Protein AF-A0A1Y1BH40-F1 (afdb_monomer_lite)

pLDDT: mean 79.79, std 15.01, range [31.58, 93.69]

Radius of gyration: 14.43 Å; chains: 1; bounding box: 32×29×40 Å

Sequence (100 aa):
MTGKLDKWTKEMAPAELGQRLADTLIKLGWDITDSKESKAMLTSTLDMTLKKSGVTLSELRSLATLYQPLPVGLNAFTLIPSDDGTYRVEMRIQYLGDLS

Organism: Vibrio parahaemolyticus (NCBI:txid670)

Secondary structure (DSSP, 8-state):
---------SSPEEHHHHHHHHHHHHHTT-EEEEEEEEE-SSEEEEEEEEEEEEE-HHHHHHHHHHHTTS-EEEEEEEEEE-TTS-EEEEEEEEEEEE--

Structure (mmCIF, N/CA/C/O backbone):
data_AF-A0A1Y1BH40-F1
#
_entry.id   AF-A0A1Y1BH40-F1
#
loop_
_atom_site.group_PDB
_atom_site.id
_atom_site.type_symbol
_atom_site.label_atom_id
_atom_site.label_alt_id
_atom_site.label_comp_id
_atom_site.label_asym_id
_atom_site.label_entity_id
_atom_site.label_seq_id
_atom_site.pdbx_PDB_ins_code
_atom_site.Cartn_x
_atom_site.Cartn_y
_atom_site.Cartn_z
_atom_site.occupancy
_atom_site.B_iso_or_equiv
_atom_site.auth_seq_id
_atom_site.auth_comp_id
_atom_site.auth_asym_id
_atom_site.auth_atom_id
_atom_site.pdbx_PDB_model_num
ATOM 1 N N . MET A 1 1 ? -12.587 -16.148 -12.790 1.00 31.58 1 MET A N 1
ATOM 2 C CA . MET A 1 1 ? -12.112 -16.246 -11.394 1.00 31.58 1 MET A CA 1
ATOM 3 C C . MET A 1 1 ? -12.921 -15.277 -10.554 1.00 31.58 1 MET A C 1
ATOM 5 O O . MET A 1 1 ? -12.741 -14.076 -10.681 1.00 31.58 1 MET A O 1
ATOM 9 N N . THR A 1 2 ? -13.869 -15.780 -9.773 1.00 38.62 2 THR A N 1
ATOM 10 C CA . THR A 1 2 ? -14.669 -14.986 -8.834 1.00 38.62 2 THR A CA 1
ATOM 11 C C . THR A 1 2 ? -13.890 -14.905 -7.523 1.00 38.62 2 THR A C 1
ATOM 13 O O . THR A 1 2 ? -13.899 -15.849 -6.736 1.00 38.62 2 THR A O 1
ATOM 16 N N . GLY A 1 3 ? -13.143 -13.818 -7.320 1.00 38.25 3 GLY A N 1
ATOM 17 C CA . GLY A 1 3 ? -12.504 -13.541 -6.035 1.00 38.25 3 GLY A CA 1
ATOM 18 C C . GLY A 1 3 ? -13.585 -13.241 -5.002 1.00 38.25 3 GLY A C 1
ATOM 19 O O . GLY A 1 3 ? -14.322 -12.269 -5.150 1.00 38.25 3 GLY A O 1
ATOM 20 N N . LYS A 1 4 ? -13.729 -14.100 -3.990 1.00 38.47 4 LYS A N 1
ATOM 21 C CA . LYS A 1 4 ? -14.551 -13.787 -2.820 1.00 38.47 4 LYS A CA 1
ATOM 22 C C . LYS A 1 4 ? -13.839 -12.674 -2.054 1.00 38.47 4 LYS A C 1
ATOM 24 O O . LYS A 1 4 ? -12.697 -12.855 -1.651 1.00 38.47 4 LYS A O 1
ATOM 29 N N . LEU A 1 5 ? -14.509 -11.536 -1.886 1.00 36.88 5 LEU A N 1
ATOM 30 C CA . LEU A 1 5 ? -14.148 -10.545 -0.876 1.00 36.88 5 LEU A CA 1
ATOM 31 C C . LEU A 1 5 ? -14.263 -11.240 0.484 1.00 36.88 5 LEU A C 1
ATOM 33 O O . LEU A 1 5 ? -15.373 -11.552 0.925 1.00 36.88 5 LEU A O 1
ATOM 37 N N . ASP A 1 6 ? -13.123 -11.559 1.094 1.00 45.03 6 ASP A N 1
ATOM 38 C CA . ASP A 1 6 ? -13.087 -12.109 2.443 1.00 45.03 6 ASP A CA 1
ATOM 39 C C . ASP A 1 6 ? -13.762 -11.133 3.413 1.00 45.03 6 ASP A C 1
ATOM 41 O O . ASP A 1 6 ? -13.662 -9.910 3.289 1.00 45.03 6 ASP A O 1
ATOM 45 N N . LYS A 1 7 ? -14.548 -11.699 4.331 1.00 40.81 7 LYS A N 1
ATOM 46 C CA . LYS A 1 7 ? -15.362 -10.962 5.299 1.00 40.81 7 LYS A CA 1
ATOM 47 C C . LYS A 1 7 ? -14.493 -9.960 6.057 1.00 40.81 7 LYS A C 1
ATOM 49 O O . LYS A 1 7 ? -13.627 -10.368 6.823 1.00 40.81 7 LYS A O 1
ATOM 54 N N . TRP A 1 8 ? -14.824 -8.679 5.913 1.00 44.66 8 TRP A N 1
ATOM 55 C CA . TRP A 1 8 ? -14.437 -7.615 6.833 1.00 44.66 8 TRP A CA 1
ATOM 56 C C . TRP A 1 8 ? -14.711 -8.102 8.262 1.00 44.66 8 TRP A C 1
ATOM 58 O O . TRP A 1 8 ? -15.855 -8.417 8.611 1.00 44.66 8 TRP A O 1
ATOM 68 N N . THR A 1 9 ? -13.660 -8.269 9.061 1.00 46.38 9 THR A N 1
ATOM 69 C CA . THR A 1 9 ? -13.779 -8.585 10.485 1.00 46.38 9 THR A CA 1
ATOM 70 C C . THR A 1 9 ? -14.637 -7.507 11.144 1.00 46.38 9 THR A C 1
ATOM 72 O O . THR A 1 9 ? -14.446 -6.321 10.905 1.00 46.38 9 THR A O 1
ATOM 75 N N . LYS A 1 10 ? -15.629 -7.921 11.941 1.00 46.62 10 LYS A N 1
ATOM 76 C CA . LYS A 1 10 ? -16.635 -7.044 12.576 1.00 46.62 10 LYS A CA 1
ATOM 77 C C . LYS A 1 10 ? -16.061 -6.047 13.598 1.00 46.62 10 LYS A C 1
ATOM 79 O O . LYS A 1 10 ? -16.822 -5.266 14.156 1.00 46.62 10 LYS A O 1
ATOM 84 N N . GLU A 1 11 ? -14.759 -6.089 13.847 1.00 54.38 11 GLU A N 1
ATOM 85 C CA . GLU A 1 11 ? -14.048 -5.245 14.800 1.00 54.38 11 GLU A CA 1
ATOM 86 C C . GLU A 1 11 ? -13.187 -4.266 14.003 1.00 54.38 11 GLU A C 1
ATOM 88 O O . GLU A 1 11 ? -12.357 -4.677 13.187 1.00 54.38 11 GLU A O 1
ATOM 93 N N . MET A 1 12 ? -13.432 -2.969 14.184 1.00 60.94 12 MET A N 1
ATOM 94 C CA . MET A 1 12 ? -12.587 -1.942 13.590 1.00 60.94 12 MET A CA 1
ATOM 95 C C . MET A 1 12 ? -11.183 -2.024 14.195 1.00 60.94 12 MET A C 1
ATOM 97 O O . MET A 1 12 ? -11.017 -2.179 15.402 1.00 60.94 12 MET A O 1
ATOM 101 N N . ALA A 1 13 ? -10.163 -1.935 13.346 1.00 69.56 13 ALA A N 1
ATOM 102 C CA . ALA A 1 13 ? -8.777 -2.020 13.782 1.00 69.56 13 ALA A CA 1
ATOM 103 C C . ALA A 1 13 ? -8.350 -0.723 14.511 1.00 69.56 13 ALA A C 1
ATOM 105 O O . ALA A 1 13 ? -8.797 0.354 14.126 1.00 69.56 13 ALA A O 1
ATOM 106 N N . PRO A 1 14 ? -7.474 -0.762 15.531 1.00 76.31 14 PRO A N 1
ATOM 107 C CA . PRO A 1 14 ? -7.030 0.448 16.233 1.00 76.31 14 PRO A CA 1
ATOM 108 C C . PRO A 1 14 ? -6.343 1.466 15.312 1.00 76.31 14 PRO A C 1
ATOM 110 O O . PRO A 1 14 ? -5.571 1.077 14.431 1.00 76.31 14 PRO A O 1
ATOM 113 N N . ALA A 1 15 ? -6.539 2.771 15.535 1.00 73.31 15 ALA A N 1
ATOM 114 C CA . ALA A 1 15 ? -5.878 3.823 14.748 1.00 73.31 15 ALA A CA 1
ATOM 115 C C . ALA A 1 15 ? -4.335 3.704 14.721 1.00 73.31 15 ALA A C 1
ATOM 117 O O . ALA A 1 15 ? -3.711 3.981 13.695 1.00 73.31 15 ALA A O 1
ATOM 118 N N . GLU A 1 16 ? -3.718 3.207 15.800 1.00 76.75 16 GLU A N 1
ATOM 119 C CA . GLU A 1 16 ? -2.264 2.989 15.900 1.00 76.75 16 GLU A CA 1
ATOM 120 C C . GLU A 1 16 ? -1.705 2.038 14.830 1.00 76.75 16 GLU A C 1
ATOM 122 O O . GLU A 1 16 ? -0.553 2.175 14.411 1.00 76.75 16 GLU A O 1
ATOM 127 N N . LEU A 1 17 ? -2.500 1.071 14.354 1.00 80.62 17 LEU A N 1
ATOM 128 C CA . LEU A 1 17 ? -2.046 0.160 13.301 1.00 80.62 17 LEU A CA 1
ATOM 129 C C . LEU A 1 17 ? -1.853 0.887 11.964 1.00 80.62 17 LEU A C 1
ATOM 131 O O . LEU A 1 17 ? -0.986 0.485 11.190 1.00 80.62 17 LEU A O 1
ATOM 135 N N . GLY A 1 18 ? -2.575 1.987 11.722 1.00 78.06 18 GLY A N 1
ATOM 136 C CA . GLY A 1 18 ? -2.352 2.856 10.565 1.00 78.06 18 GLY A CA 1
ATOM 137 C C . GLY A 1 18 ? -0.975 3.527 10.597 1.00 78.06 18 GLY A C 1
ATOM 138 O O . GLY A 1 18 ? -0.297 3.594 9.574 1.00 78.06 18 GLY A O 1
ATOM 139 N N . GLN A 1 19 ? -0.510 3.940 11.780 1.00 77.88 19 GLN A N 1
ATOM 140 C CA . GLN A 1 19 ? 0.841 4.488 11.959 1.00 77.88 19 GLN A CA 1
ATOM 141 C C . GLN A 1 19 ? 1.915 3.405 1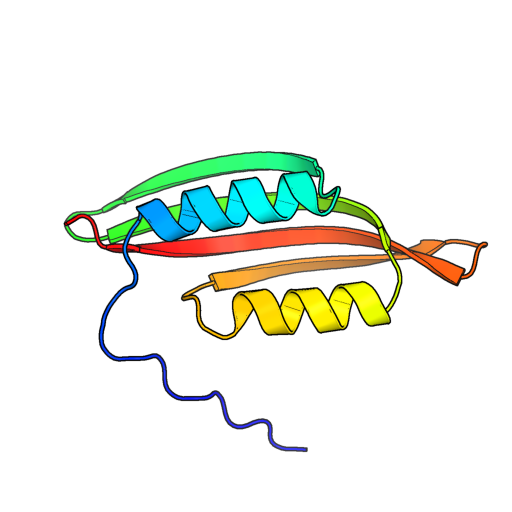1.795 1.00 77.88 19 GLN A C 1
ATOM 143 O O . GLN A 1 19 ? 2.879 3.598 11.058 1.00 77.88 19 GLN A O 1
ATOM 148 N N . ARG A 1 20 ? 1.715 2.215 12.382 1.00 83.88 20 ARG A N 1
ATOM 149 C CA . ARG A 1 20 ? 2.637 1.077 12.188 1.00 83.88 20 ARG A CA 1
ATOM 150 C C . ARG A 1 20 ? 2.719 0.632 10.729 1.00 83.88 20 ARG A C 1
ATOM 152 O O . ARG A 1 20 ? 3.779 0.193 10.275 1.00 83.88 20 ARG A O 1
ATOM 159 N N . LEU A 1 21 ? 1.614 0.736 9.992 1.00 83.94 21 LEU A N 1
ATOM 160 C CA . LEU A 1 21 ? 1.584 0.494 8.557 1.00 83.94 21 LEU A CA 1
ATOM 161 C C . LEU A 1 21 ? 2.455 1.514 7.817 1.00 83.94 21 LEU A C 1
ATOM 163 O O . LEU A 1 21 ? 3.304 1.104 7.030 1.00 83.94 21 LEU A O 1
ATOM 167 N N . ALA A 1 22 ? 2.302 2.809 8.107 1.00 84.25 22 ALA A N 1
ATOM 168 C CA . ALA A 1 22 ? 3.134 3.865 7.532 1.00 84.25 22 ALA A CA 1
ATOM 169 C C . ALA A 1 22 ? 4.632 3.632 7.809 1.00 84.25 22 ALA A C 1
ATOM 171 O O . ALA A 1 22 ? 5.437 3.629 6.878 1.00 84.25 22 ALA A O 1
ATOM 172 N N . ASP A 1 23 ? 4.999 3.314 9.055 1.00 86.81 23 ASP A N 1
ATOM 173 C CA . ASP A 1 23 ? 6.383 2.992 9.432 1.00 86.81 23 ASP A CA 1
ATOM 174 C C . ASP A 1 23 ? 6.930 1.780 8.668 1.00 86.81 23 ASP A C 1
ATOM 176 O O . ASP A 1 23 ? 8.088 1.753 8.244 1.00 86.81 23 ASP A O 1
ATOM 180 N N . THR A 1 24 ? 6.099 0.752 8.488 1.00 86.56 24 THR A N 1
ATOM 181 C CA . THR A 1 24 ? 6.470 -0.453 7.737 1.00 86.56 24 THR A CA 1
ATOM 182 C C . THR A 1 24 ? 6.691 -0.125 6.263 1.00 86.56 24 THR A C 1
ATOM 184 O O . THR A 1 24 ? 7.657 -0.602 5.674 1.00 86.56 24 THR A O 1
ATOM 187 N N . LEU A 1 25 ? 5.852 0.725 5.670 1.00 88.19 25 LEU A N 1
ATOM 188 C CA . LEU A 1 25 ? 5.989 1.160 4.280 1.00 88.19 25 LEU A CA 1
ATOM 189 C C . LEU A 1 25 ? 7.283 1.949 4.064 1.00 88.19 25 LEU A C 1
ATOM 191 O O . LEU A 1 25 ? 8.020 1.644 3.126 1.00 88.19 25 LEU A O 1
ATOM 195 N N . ILE A 1 26 ? 7.616 2.864 4.976 1.00 87.62 26 ILE A N 1
ATOM 196 C CA . ILE A 1 26 ? 8.884 3.607 4.943 1.00 87.62 26 ILE A CA 1
ATOM 197 C C . ILE A 1 26 ? 10.075 2.642 5.027 1.00 87.62 26 ILE A C 1
ATOM 199 O O . ILE A 1 26 ? 11.003 2.729 4.225 1.00 87.62 26 ILE A O 1
ATOM 203 N N . LYS A 1 27 ? 10.039 1.658 5.938 1.00 87.56 27 LYS A N 1
ATOM 204 C CA . LYS A 1 27 ? 11.093 0.626 6.050 1.00 87.56 27 LYS A CA 1
ATOM 205 C C . LYS A 1 27 ? 11.233 -0.233 4.793 1.00 87.56 27 LYS A C 1
ATOM 207 O O . LYS A 1 27 ? 12.330 -0.687 4.485 1.00 87.56 27 LYS A O 1
ATOM 212 N N . LEU A 1 28 ? 10.138 -0.453 4.070 1.00 87.00 28 LEU A N 1
ATOM 213 C CA . LEU A 1 28 ? 10.119 -1.153 2.784 1.00 87.00 28 LEU A CA 1
ATOM 214 C C . LEU A 1 28 ? 10.557 -0.260 1.606 1.00 87.00 28 LEU A C 1
ATOM 216 O O . LEU A 1 28 ? 10.546 -0.716 0.458 1.00 87.00 28 LEU A O 1
ATOM 220 N N . GLY A 1 29 ? 10.952 0.988 1.873 1.00 88.75 29 GLY A N 1
ATOM 221 C CA . GLY A 1 29 ? 11.437 1.941 0.879 1.00 88.75 29 GLY A CA 1
ATOM 222 C C . GLY A 1 29 ? 10.327 2.601 0.064 1.00 88.75 29 GLY A C 1
ATOM 223 O O . GLY A 1 29 ? 10.572 2.969 -1.081 1.00 88.75 29 GLY A O 1
ATOM 224 N N . TRP A 1 30 ? 9.106 2.683 0.599 1.00 91.38 30 TRP A N 1
ATOM 225 C CA . TRP A 1 30 ? 8.044 3.501 0.014 1.00 91.38 30 TRP A CA 1
ATOM 226 C C . TRP A 1 30 ? 8.150 4.935 0.520 1.00 91.38 30 TRP A C 1
ATOM 228 O O . TRP A 1 30 ? 8.194 5.175 1.726 1.00 91.38 30 TRP A O 1
ATOM 238 N N . ASP A 1 31 ? 8.105 5.880 -0.409 1.00 92.00 31 ASP A N 1
ATOM 239 C CA . ASP A 1 31 ? 8.023 7.299 -0.109 1.00 92.00 31 ASP A CA 1
ATOM 240 C C . ASP A 1 31 ? 6.563 7.684 0.137 1.00 92.00 31 ASP A C 1
ATOM 242 O O . ASP A 1 31 ? 5.706 7.513 -0.733 1.00 92.00 31 ASP A O 1
ATOM 246 N N . ILE A 1 32 ? 6.268 8.227 1.317 1.00 89.94 32 ILE A N 1
ATOM 247 C CA . ILE A 1 32 ? 4.953 8.797 1.626 1.00 89.94 32 ILE A CA 1
ATOM 248 C C . ILE A 1 32 ? 4.984 10.272 1.227 1.00 89.94 32 ILE A C 1
ATOM 250 O O . ILE A 1 32 ? 5.586 11.091 1.918 1.00 89.94 32 ILE A O 1
ATOM 254 N N . THR A 1 33 ? 4.371 10.617 0.094 1.00 88.19 33 THR A N 1
ATOM 255 C CA . THR A 1 33 ? 4.429 11.986 -0.451 1.00 88.19 33 THR A CA 1
ATOM 256 C C . THR A 1 33 ? 3.329 12.897 0.070 1.00 88.19 33 THR A C 1
ATOM 258 O O . THR A 1 33 ? 3.468 14.113 0.016 1.00 88.19 33 THR A O 1
ATOM 261 N N . ASP A 1 34 ? 2.224 12.315 0.524 1.00 86.56 34 ASP A N 1
ATOM 262 C CA . ASP A 1 34 ? 1.113 13.036 1.135 1.00 86.56 34 ASP A CA 1
ATOM 263 C C . ASP A 1 34 ? 0.443 12.126 2.160 1.00 86.56 34 ASP A C 1
ATOM 265 O O . ASP A 1 34 ? 0.276 10.926 1.913 1.00 86.56 34 ASP A O 1
ATOM 269 N N . SER A 1 35 ? 0.070 12.684 3.306 1.00 86.12 35 SER A N 1
ATOM 270 C CA . SER A 1 35 ? -0.697 11.975 4.321 1.00 86.12 35 SER A CA 1
ATOM 271 C C . SER A 1 35 ? -1.697 12.915 4.977 1.00 86.12 35 SER A C 1
ATOM 273 O O . SER A 1 35 ? -1.387 14.048 5.350 1.00 86.12 35 SER A O 1
ATOM 275 N N . LYS A 1 36 ? -2.932 12.439 5.111 1.00 86.19 36 LYS A N 1
ATOM 276 C CA . LYS A 1 36 ? -4.016 13.185 5.732 1.00 86.19 36 LYS A CA 1
ATOM 277 C C . LYS A 1 36 ? -4.770 12.283 6.685 1.00 86.19 36 LYS A C 1
ATOM 279 O O . LYS A 1 36 ? -5.414 11.322 6.274 1.00 86.19 36 LYS A O 1
ATOM 284 N N . GLU A 1 37 ? -4.730 12.639 7.960 1.00 84.69 37 GLU A N 1
ATOM 285 C CA . GLU A 1 37 ? -5.607 12.047 8.960 1.00 84.69 37 GLU A CA 1
ATOM 286 C C . GLU A 1 37 ? -6.907 12.858 9.047 1.00 84.69 37 GLU A C 1
ATOM 288 O O . GLU A 1 37 ? -6.916 14.087 8.956 1.00 84.69 37 GLU A O 1
ATOM 293 N N . SER A 1 38 ? -8.038 12.180 9.189 1.00 83.56 38 SER A N 1
ATOM 294 C CA . SER A 1 38 ? -9.347 12.786 9.414 1.00 83.56 38 SER A CA 1
ATOM 295 C C . SER A 1 38 ? -10.098 11.976 10.457 1.00 83.56 38 SER A C 1
ATOM 297 O O . SER A 1 38 ? -10.202 10.759 10.354 1.00 83.56 38 SER A O 1
ATOM 299 N N . LYS A 1 39 ? -10.621 12.658 11.474 1.00 81.69 39 LYS A N 1
ATOM 300 C CA . LYS A 1 39 ? -11.325 12.034 12.595 1.00 81.69 39 LYS A CA 1
ATOM 301 C C . LYS A 1 39 ? -12.816 12.317 12.471 1.00 81.69 39 LYS A C 1
ATOM 303 O O . LYS A 1 39 ? -13.215 13.467 12.303 1.00 81.69 39 LYS A O 1
ATOM 308 N N . ALA A 1 40 ? -13.624 11.269 12.541 1.00 79.19 40 ALA A N 1
ATOM 309 C CA . ALA A 1 40 ? -15.070 11.350 12.702 1.00 79.19 40 ALA A CA 1
ATOM 310 C C . ALA A 1 40 ? -15.454 10.903 14.119 1.00 79.19 40 ALA A C 1
ATOM 312 O O . ALA A 1 40 ? -14.594 10.565 14.921 1.00 79.19 40 ALA A O 1
ATOM 313 N N . MET A 1 41 ? -16.749 10.898 14.437 1.00 74.75 41 MET A N 1
ATOM 314 C CA . MET A 1 41 ? -17.250 10.706 15.805 1.00 74.75 41 MET A CA 1
ATOM 315 C C . MET A 1 41 ? -16.781 9.401 16.484 1.00 74.75 41 MET A C 1
ATOM 317 O O . MET A 1 41 ? -16.701 9.373 17.704 1.00 74.75 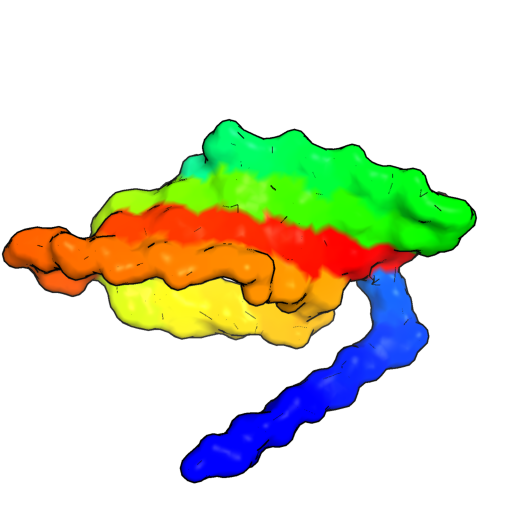41 MET A O 1
ATOM 321 N N . LEU A 1 42 ? -16.468 8.351 15.709 1.00 77.44 42 LEU A N 1
ATOM 322 C CA . LEU A 1 42 ? -16.022 7.034 16.204 1.00 77.44 42 LEU A CA 1
ATOM 323 C C . LEU A 1 42 ? -14.840 6.437 15.411 1.00 77.44 42 LEU A C 1
ATOM 325 O O . LEU A 1 42 ? -14.341 5.369 15.737 1.00 77.44 42 LEU A O 1
ATOM 329 N N . THR A 1 43 ? -14.396 7.092 14.336 1.00 79.62 43 THR A N 1
ATOM 330 C CA . THR A 1 43 ? -13.463 6.502 13.364 1.00 79.62 43 THR A CA 1
ATOM 331 C C . THR A 1 43 ? -12.331 7.479 13.053 1.00 79.62 43 THR A C 1
ATOM 333 O O . THR A 1 43 ? -12.601 8.656 12.802 1.00 79.62 43 THR A O 1
ATOM 336 N N . SER A 1 44 ? -11.089 7.011 12.964 1.00 80.31 44 SER A N 1
ATOM 337 C CA . SER A 1 44 ? -9.989 7.749 12.334 1.00 80.31 44 SER A CA 1
ATOM 338 C C . SER A 1 44 ? -9.745 7.203 10.933 1.00 80.31 44 SER A C 1
ATOM 340 O O . SER A 1 44 ? -9.718 5.997 10.717 1.00 80.31 44 SER A O 1
ATOM 342 N N . THR A 1 45 ? -9.588 8.085 9.959 1.00 84.56 45 THR A N 1
ATOM 343 C CA . THR A 1 45 ? -9.238 7.738 8.584 1.00 84.56 45 THR A CA 1
ATOM 344 C C . THR A 1 45 ? -7.871 8.318 8.274 1.00 84.56 45 THR A C 1
ATOM 346 O O . THR A 1 45 ? -7.667 9.518 8.438 1.00 84.56 45 THR A O 1
ATOM 349 N N . LEU A 1 46 ? -6.947 7.484 7.811 1.00 85.62 46 LEU A N 1
ATOM 350 C CA . LEU A 1 46 ? -5.615 7.889 7.384 1.00 85.62 46 LEU A CA 1
ATOM 351 C C . LEU A 1 46 ? -5.474 7.646 5.880 1.00 85.62 46 LEU A C 1
ATOM 353 O O . LEU A 1 46 ? -5.281 6.515 5.437 1.00 85.62 46 LEU A O 1
ATOM 357 N N . ASP A 1 47 ? -5.576 8.718 5.101 1.00 88.31 47 ASP A N 1
ATOM 358 C CA . ASP A 1 47 ? -5.276 8.715 3.673 1.00 88.31 47 ASP A CA 1
ATOM 359 C C . ASP A 1 47 ? -3.772 8.914 3.467 1.00 88.31 47 ASP A C 1
ATOM 361 O O . ASP A 1 47 ? -3.181 9.830 4.037 1.00 88.31 47 ASP A O 1
ATOM 365 N N . MET A 1 48 ? -3.149 8.087 2.630 1.00 90.69 48 MET A N 1
ATOM 366 C CA . MET A 1 48 ? -1.728 8.190 2.291 1.00 90.69 48 MET A CA 1
ATOM 367 C C . MET A 1 48 ? -1.508 8.020 0.794 1.00 90.69 48 MET A C 1
ATOM 369 O O . MET A 1 48 ? -2.073 7.120 0.171 1.00 90.69 48 MET A O 1
ATOM 373 N N . THR A 1 49 ? -0.631 8.847 0.234 1.00 91.75 49 THR A N 1
ATOM 374 C CA . THR A 1 49 ? -0.099 8.685 -1.120 1.00 91.75 49 THR A CA 1
ATOM 375 C C . THR A 1 49 ? 1.316 8.137 -1.028 1.00 91.75 49 THR A C 1
ATOM 377 O O . THR A 1 49 ? 2.191 8.750 -0.420 1.00 91.75 49 THR A O 1
ATOM 380 N N . LEU A 1 50 ? 1.522 6.973 -1.631 1.00 91.81 50 LEU A N 1
ATOM 381 C CA . LEU A 1 50 ? 2.755 6.203 -1.598 1.00 91.81 50 LEU A CA 1
ATOM 382 C C . LEU A 1 50 ? 3.364 6.170 -2.995 1.00 91.81 50 LEU A C 1
ATOM 384 O O . LEU A 1 50 ? 2.662 5.892 -3.970 1.00 91.81 50 LEU A O 1
ATOM 388 N N . LYS A 1 51 ? 4.671 6.400 -3.085 1.00 93.69 51 LYS A N 1
ATOM 389 C CA . LYS A 1 51 ? 5.442 6.292 -4.323 1.00 93.69 51 LYS A CA 1
ATOM 390 C C . LYS A 1 51 ? 6.655 5.407 -4.104 1.00 93.69 51 LYS A C 1
ATOM 392 O O . LYS A 1 51 ? 7.285 5.454 -3.055 1.00 93.69 51 LYS A O 1
ATOM 397 N N . LYS A 1 52 ? 6.988 4.586 -5.093 1.00 93.38 52 LYS A N 1
ATOM 398 C CA . LYS A 1 52 ? 8.245 3.835 -5.108 1.00 93.38 52 LYS A CA 1
ATOM 399 C C . LYS A 1 52 ? 8.662 3.571 -6.544 1.00 93.38 52 LYS A C 1
ATOM 401 O O . LYS A 1 52 ? 7.834 3.253 -7.396 1.00 93.38 52 LYS A O 1
ATOM 406 N N . SER A 1 53 ? 9.952 3.716 -6.815 1.00 90.50 53 SER A N 1
ATOM 407 C CA . SER A 1 53 ? 10.559 3.328 -8.091 1.00 90.50 53 SER A CA 1
ATOM 408 C C . SER A 1 53 ? 11.309 2.012 -7.925 1.00 90.50 53 SER A C 1
ATOM 410 O O . SER A 1 53 ? 11.763 1.701 -6.826 1.00 90.50 53 SER A O 1
ATOM 412 N N . GLY A 1 54 ? 11.454 1.241 -9.002 1.00 89.44 54 GLY A N 1
ATOM 413 C CA . GLY A 1 54 ? 12.210 -0.011 -8.946 1.00 89.44 54 GLY A CA 1
ATOM 414 C C . GLY A 1 54 ? 11.435 -1.181 -8.336 1.00 89.44 54 GLY A C 1
ATOM 415 O O . GLY A 1 54 ? 12.050 -2.121 -7.849 1.00 89.44 54 GLY A O 1
ATOM 416 N N . VAL A 1 55 ? 10.100 -1.129 -8.319 1.00 90.19 55 VAL A N 1
ATOM 417 C CA . VAL A 1 55 ? 9.274 -2.164 -7.684 1.00 90.19 55 VAL A CA 1
ATOM 418 C C . VAL A 1 55 ? 9.117 -3.358 -8.614 1.00 90.19 55 VAL A C 1
ATOM 420 O O . VAL A 1 55 ? 8.746 -3.205 -9.776 1.00 90.19 55 VAL A O 1
ATOM 423 N N . THR A 1 56 ? 9.340 -4.560 -8.099 1.00 90.06 56 THR A N 1
ATOM 424 C CA . THR A 1 56 ? 9.048 -5.812 -8.808 1.00 90.06 56 THR A CA 1
ATOM 425 C C . THR A 1 56 ? 7.596 -6.261 -8.599 1.00 90.06 56 THR A C 1
ATOM 427 O O . THR A 1 56 ? 6.962 -5.954 -7.588 1.00 90.06 56 THR A O 1
ATOM 430 N N . LEU A 1 57 ? 7.053 -7.074 -9.513 1.00 84.31 57 LEU A N 1
ATOM 431 C CA . LEU A 1 57 ? 5.717 -7.671 -9.326 1.00 84.31 57 LEU A CA 1
ATOM 432 C C . LEU A 1 57 ? 5.633 -8.527 -8.049 1.00 84.31 57 LEU A C 1
ATOM 434 O O . LEU A 1 57 ? 4.587 -8.589 -7.402 1.00 84.31 57 LEU A O 1
ATOM 438 N N . SER A 1 58 ? 6.742 -9.165 -7.669 1.00 85.50 58 SER A N 1
ATOM 439 C CA . SER A 1 58 ? 6.847 -9.948 -6.436 1.00 85.50 58 SER A CA 1
ATOM 440 C C . SER A 1 58 ? 6.707 -9.075 -5.188 1.00 85.50 58 SER A C 1
ATOM 442 O O . SER A 1 58 ? 5.993 -9.456 -4.263 1.00 85.50 58 SER A O 1
ATOM 444 N N . GLU A 1 59 ? 7.320 -7.889 -5.166 1.00 85.88 59 GLU A N 1
ATOM 445 C CA . GLU A 1 59 ? 7.149 -6.931 -4.066 1.00 85.88 59 GLU A CA 1
ATOM 446 C C . GLU A 1 59 ? 5.706 -6.427 -3.960 1.00 85.88 59 GLU A C 1
ATOM 448 O O . GLU A 1 59 ? 5.170 -6.361 -2.854 1.00 85.88 59 GLU A O 1
ATOM 453 N N . LEU A 1 60 ? 5.044 -6.141 -5.088 1.00 83.12 60 LEU A N 1
ATOM 454 C CA . LEU A 1 60 ? 3.627 -5.749 -5.095 1.00 83.12 60 LEU A CA 1
ATOM 455 C C . LEU A 1 60 ? 2.724 -6.841 -4.514 1.00 83.12 60 LEU A C 1
ATOM 457 O O . LEU A 1 60 ? 1.790 -6.554 -3.765 1.00 83.12 60 LEU A O 1
ATOM 461 N N . ARG A 1 61 ? 3.019 -8.109 -4.813 1.00 83.88 61 ARG A N 1
ATOM 462 C CA . ARG A 1 61 ? 2.286 -9.244 -4.243 1.00 83.88 61 ARG A CA 1
ATOM 463 C C . ARG A 1 61 ? 2.495 -9.363 -2.729 1.00 83.88 61 ARG A C 1
ATOM 465 O O . ARG A 1 61 ? 1.534 -9.608 -1.997 1.00 83.88 61 ARG A O 1
ATOM 472 N N . SER A 1 62 ? 3.725 -9.178 -2.253 1.00 82.69 62 SER A N 1
ATOM 473 C CA . SER A 1 62 ? 4.027 -9.162 -0.815 1.00 82.69 62 SER A CA 1
ATOM 474 C C . SER A 1 62 ? 3.302 -8.020 -0.104 1.00 82.69 62 SER A C 1
ATOM 476 O O . SER A 1 62 ? 2.751 -8.212 0.978 1.00 82.69 62 SER A O 1
ATOM 478 N N . LEU A 1 63 ? 3.218 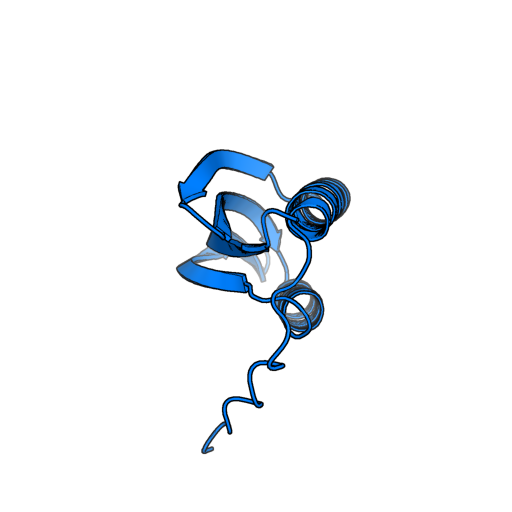-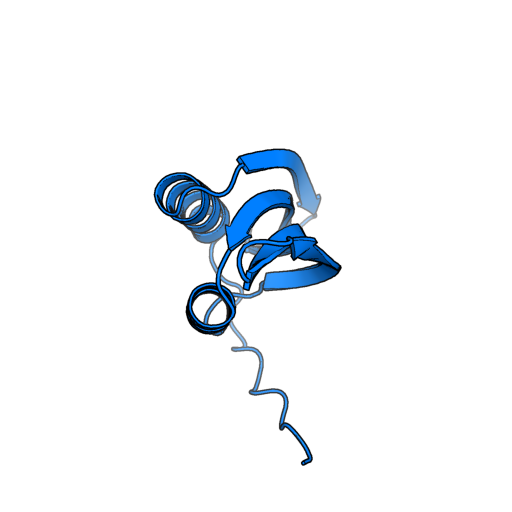6.855 -0.747 1.00 82.75 63 LEU A N 1
ATOM 479 C CA . LEU A 1 63 ? 2.489 -5.703 -0.231 1.00 82.75 63 LEU A CA 1
ATOM 480 C C . LEU A 1 63 ? 0.981 -5.979 -0.091 1.00 82.75 63 LEU A C 1
ATOM 482 O O . LEU A 1 63 ? 0.391 -5.663 0.937 1.00 82.75 63 LEU A O 1
ATOM 486 N N . ALA A 1 64 ? 0.360 -6.639 -1.073 1.00 77.94 64 ALA A N 1
ATOM 487 C CA . ALA A 1 64 ? -1.047 -7.037 -0.973 1.00 77.94 64 ALA A CA 1
ATOM 488 C C . ALA A 1 64 ? -1.307 -7.975 0.222 1.00 77.94 64 ALA A C 1
ATOM 490 O O . ALA A 1 64 ? -2.346 -7.883 0.873 1.00 77.94 64 ALA A O 1
ATOM 491 N N . THR A 1 65 ? -0.340 -8.837 0.548 1.00 80.12 65 THR A N 1
ATOM 492 C CA . THR A 1 65 ? -0.413 -9.732 1.716 1.00 80.12 65 THR A CA 1
ATOM 493 C C . THR A 1 65 ? -0.314 -8.952 3.032 1.00 80.12 65 THR A C 1
ATOM 495 O O . THR A 1 65 ? -0.985 -9.299 4.000 1.00 80.12 65 THR A O 1
ATOM 498 N N . LEU A 1 66 ? 0.470 -7.866 3.065 1.00 78.56 66 LEU A N 1
ATOM 499 C CA . LEU A 1 66 ? 0.578 -6.974 4.225 1.00 78.56 66 LEU A CA 1
ATOM 500 C C . LEU A 1 66 ? -0.741 -6.239 4.519 1.00 78.56 66 LEU A C 1
ATOM 502 O O . LEU A 1 66 ? -1.067 -6.020 5.683 1.00 78.56 66 LEU A O 1
ATOM 506 N N . TYR A 1 67 ? -1.499 -5.870 3.481 1.00 74.75 67 TYR A N 1
ATOM 507 C CA . TYR A 1 67 ? -2.767 -5.149 3.633 1.00 74.75 67 TYR A CA 1
ATOM 508 C C . TYR A 1 67 ? -3.972 -6.046 3.938 1.00 74.75 67 TYR A C 1
ATOM 510 O O . TYR A 1 67 ? -4.918 -5.559 4.545 1.00 74.75 67 TYR A O 1
ATOM 518 N N . GLN A 1 68 ? -3.956 -7.333 3.568 1.00 71.56 68 GLN A N 1
ATOM 519 C CA . GLN A 1 68 ? -5.093 -8.251 3.764 1.00 71.56 68 GLN A CA 1
ATOM 520 C C . GLN A 1 68 ? -5.724 -8.267 5.172 1.00 71.56 68 GLN A C 1
ATOM 522 O O . GLN A 1 68 ? -6.951 -8.331 5.245 1.00 71.56 68 GLN A O 1
ATOM 527 N N . PRO A 1 69 ? -4.960 -8.238 6.283 1.00 74.75 69 PRO A N 1
ATOM 528 C CA . PRO A 1 69 ? -5.549 -8.254 7.622 1.00 74.75 69 PRO A CA 1
ATOM 529 C C . PRO A 1 69 ? -5.992 -6.870 8.123 1.00 74.75 69 PRO A C 1
ATOM 531 O O . PRO A 1 69 ? -6.561 -6.781 9.208 1.00 74.75 69 PRO A O 1
ATOM 534 N N . LEU A 1 70 ? -5.704 -5.791 7.390 1.00 78.19 70 LEU A N 1
ATOM 535 C CA . LEU A 1 70 ? -5.964 -4.420 7.820 1.00 78.19 70 LEU A CA 1
ATOM 536 C C . LEU A 1 70 ? -7.146 -3.823 7.039 1.00 78.19 70 LEU A C 1
ATOM 538 O O . LEU A 1 70 ? -7.310 -4.119 5.856 1.00 78.19 70 LEU A O 1
ATOM 542 N N . PRO A 1 71 ? -7.948 -2.931 7.648 1.00 81.12 71 PRO A N 1
ATOM 543 C CA . PRO A 1 71 ? -8.999 -2.180 6.958 1.00 81.12 71 PRO A CA 1
ATOM 544 C C . PRO A 1 71 ? -8.398 -1.081 6.063 1.00 81.12 71 PRO A C 1
ATOM 546 O O . PRO A 1 71 ? -8.569 0.115 6.303 1.00 81.12 71 PRO A O 1
ATOM 549 N N . VAL A 1 72 ? -7.649 -1.498 5.040 1.00 83.50 72 VAL A N 1
ATOM 550 C CA . VAL A 1 72 ? -6.993 -0.628 4.062 1.00 83.50 72 VAL A CA 1
ATOM 551 C C . VAL A 1 72 ? -7.750 -0.693 2.740 1.00 83.50 72 VAL A C 1
ATOM 553 O O . VAL A 1 72 ? -7.817 -1.736 2.093 1.00 83.50 72 VAL A O 1
ATOM 556 N N . GLY A 1 73 ? -8.301 0.439 2.320 1.00 83.50 73 GLY A N 1
ATOM 557 C CA . GLY A 1 73 ? -8.808 0.663 0.973 1.00 83.50 73 GLY A CA 1
ATOM 558 C C . GLY A 1 73 ? -7.703 1.134 0.029 1.00 83.50 73 GLY A C 1
ATOM 559 O O . GLY A 1 73 ? -6.805 1.877 0.423 1.00 83.50 73 GLY A O 1
ATOM 560 N N . LEU A 1 74 ? -7.781 0.720 -1.236 1.00 85.31 74 LEU A N 1
ATOM 561 C CA . LEU A 1 74 ? -6.955 1.244 -2.322 1.00 85.31 74 LEU A CA 1
ATOM 562 C C . LEU A 1 74 ? -7.811 2.193 -3.167 1.00 85.31 74 LEU A C 1
ATOM 564 O O . LEU A 1 74 ? -8.704 1.751 -3.886 1.00 85.31 74 LEU A O 1
ATOM 568 N N . ASN A 1 75 ? -7.538 3.492 -3.075 1.00 85.38 75 ASN A N 1
ATOM 569 C CA . ASN A 1 75 ? -8.332 4.538 -3.725 1.00 85.38 75 ASN A CA 1
ATOM 570 C C . ASN A 1 75 ? -7.823 4.851 -5.135 1.00 85.38 75 ASN A C 1
ATOM 572 O O . ASN A 1 75 ? -8.605 5.190 -6.018 1.00 85.38 75 ASN A O 1
ATOM 576 N N . ALA A 1 76 ? -6.509 4.764 -5.344 1.00 87.75 76 ALA A N 1
ATOM 577 C CA . ALA A 1 76 ? -5.887 4.944 -6.649 1.00 87.75 76 ALA A CA 1
ATOM 578 C C . ALA A 1 76 ? -4.634 4.075 -6.755 1.00 87.75 76 ALA A C 1
ATOM 580 O O . ALA A 1 76 ? -3.928 3.880 -5.766 1.00 87.75 76 ALA A O 1
ATOM 581 N N . PHE A 1 77 ? -4.350 3.577 -7.955 1.00 89.31 77 PHE A N 1
ATOM 582 C CA . PHE A 1 77 ? -3.159 2.787 -8.237 1.00 89.31 77 PHE A CA 1
ATOM 583 C C . PHE A 1 77 ? -2.702 3.030 -9.671 1.00 89.31 77 PHE A C 1
ATOM 585 O O . PHE A 1 77 ? -3.452 2.796 -10.618 1.00 89.31 77 PHE A O 1
ATOM 592 N N . THR A 1 78 ? -1.459 3.470 -9.810 1.00 91.31 78 THR A N 1
ATOM 593 C CA . THR A 1 78 ? -0.793 3.727 -11.080 1.00 91.31 78 THR A CA 1
ATOM 594 C C . THR A 1 78 ? 0.491 2.916 -11.119 1.00 91.31 78 THR A C 1
ATOM 596 O O . THR A 1 78 ? 1.331 3.004 -10.223 1.00 91.31 78 THR A O 1
ATOM 599 N N . LEU A 1 79 ? 0.643 2.139 -12.188 1.00 91.81 79 LEU A N 1
ATOM 600 C CA . LEU A 1 79 ? 1.811 1.314 -12.452 1.00 91.81 79 LEU A CA 1
ATOM 601 C C . LEU A 1 79 ? 2.417 1.743 -13.787 1.00 91.81 79 LEU A C 1
ATOM 603 O O . LEU A 1 79 ? 1.761 1.632 -14.822 1.00 91.81 79 LEU A O 1
ATOM 607 N N . ILE A 1 80 ? 3.657 2.222 -13.769 1.00 92.56 80 ILE A N 1
ATOM 608 C CA . ILE A 1 80 ? 4.375 2.658 -14.969 1.00 92.56 80 ILE A CA 1
ATOM 609 C C . ILE A 1 80 ? 5.572 1.722 -15.157 1.00 92.56 80 ILE A C 1
ATOM 611 O O . ILE A 1 80 ? 6.419 1.663 -14.264 1.00 92.56 80 ILE A O 1
ATOM 615 N N . PRO A 1 81 ? 5.650 0.966 -16.265 1.00 92.00 81 PRO A N 1
ATOM 616 C CA . PRO A 1 81 ? 6.801 0.114 -16.533 1.00 92.00 81 PRO A CA 1
ATOM 617 C C . PRO A 1 81 ? 8.065 0.953 -16.744 1.00 92.00 81 PRO A C 1
ATOM 619 O O . PRO A 1 81 ? 8.016 2.031 -17.338 1.00 92.00 81 PRO A O 1
ATOM 622 N N . SER A 1 82 ? 9.185 0.433 -16.258 1.00 88.94 82 SER A N 1
ATOM 623 C CA . SER A 1 82 ? 10.534 0.939 -16.507 1.00 88.94 82 SER A CA 1
ATOM 624 C C . SER A 1 82 ? 11.264 0.022 -17.497 1.00 88.94 82 SER A C 1
ATOM 626 O O . SER A 1 82 ? 10.935 -1.159 -17.628 1.00 88.94 82 SER A O 1
ATOM 628 N N . ASP A 1 83 ? 12.301 0.542 -18.154 1.00 89.50 83 ASP A N 1
ATOM 629 C CA . ASP A 1 83 ? 13.087 -0.197 -19.159 1.00 89.50 83 ASP A CA 1
ATOM 630 C C . ASP A 1 83 ? 13.965 -1.319 -18.565 1.00 89.50 83 ASP A C 1
ATOM 632 O O . ASP A 1 83 ? 14.499 -2.154 -19.291 1.00 89.50 83 ASP A O 1
ATOM 636 N N . ASP A 1 84 ? 14.109 -1.361 -17.239 1.00 87.75 84 ASP A N 1
ATOM 637 C CA . ASP A 1 84 ? 14.905 -2.336 -16.483 1.00 87.75 84 ASP A CA 1
ATOM 638 C C . ASP A 1 84 ? 14.080 -3.531 -15.963 1.00 87.75 84 ASP A C 1
ATOM 640 O O . ASP A 1 84 ? 14.567 -4.332 -15.164 1.00 87.75 84 ASP A O 1
ATOM 644 N N . GLY A 1 85 ? 12.821 -3.661 -16.400 1.00 84.12 85 GLY A N 1
ATOM 645 C CA . GLY A 1 85 ? 11.911 -4.719 -15.952 1.00 84.12 85 GLY A CA 1
ATOM 646 C C . GLY A 1 85 ? 11.287 -4.473 -14.573 1.00 84.12 85 GLY A C 1
ATOM 647 O O . GLY A 1 85 ? 10.609 -5.357 -14.042 1.00 84.12 85 GLY A O 1
ATOM 648 N N . THR A 1 86 ? 11.488 -3.288 -13.995 1.00 92.25 86 THR A N 1
ATOM 649 C CA . THR A 1 86 ? 10.810 -2.839 -12.776 1.00 92.25 86 THR A CA 1
ATOM 650 C C . THR A 1 86 ? 9.644 -1.905 -13.091 1.00 92.25 86 THR A C 1
ATOM 652 O O . THR A 1 86 ? 9.364 -1.579 -14.246 1.00 92.25 86 THR A O 1
ATOM 655 N N . TYR A 1 87 ? 8.948 -1.457 -12.048 1.00 92.00 87 TYR A N 1
ATOM 656 C CA . TYR A 1 87 ? 7.851 -0.510 -12.159 1.00 92.00 87 TYR A CA 1
ATOM 657 C C . TYR A 1 87 ? 8.066 0.694 -11.247 1.00 92.00 87 TYR A C 1
ATOM 659 O O . TYR A 1 87 ? 8.570 0.586 -10.125 1.00 92.00 87 TYR A O 1
ATOM 667 N N . ARG A 1 88 ? 7.622 1.856 -11.721 1.00 92.75 88 ARG A N 1
ATOM 668 C CA . ARG A 1 88 ? 7.311 3.002 -10.868 1.00 92.75 88 ARG A CA 1
ATOM 669 C C . ARG A 1 88 ? 5.860 2.885 -10.447 1.00 92.75 88 ARG A C 1
ATOM 671 O O . ARG A 1 88 ? 4.971 2.736 -11.286 1.00 92.75 88 ARG A O 1
ATOM 678 N N . VAL A 1 89 ? 5.638 2.928 -9.145 1.00 92.62 89 VAL A N 1
ATOM 679 C CA . VAL A 1 89 ? 4.335 2.707 -8.536 1.00 92.62 89 VAL A CA 1
ATOM 680 C C . VAL A 1 89 ? 3.946 3.953 -7.777 1.00 92.62 89 VAL A C 1
ATOM 682 O O . VAL A 1 89 ? 4.722 4.463 -6.972 1.00 92.62 89 VAL A O 1
ATOM 685 N N . GLU A 1 90 ? 2.733 4.417 -8.026 1.00 93.38 90 GLU A N 1
ATOM 686 C CA . GLU A 1 90 ? 2.075 5.442 -7.233 1.00 93.38 90 GLU A CA 1
ATOM 687 C C . GLU A 1 90 ? 0.719 4.902 -6.800 1.00 93.38 90 GLU A C 1
ATOM 689 O O . GLU A 1 90 ? -0.065 4.437 -7.625 1.00 93.38 90 GLU A O 1
ATOM 694 N N . MET A 1 91 ? 0.439 4.929 -5.504 1.00 92.06 91 MET A N 1
ATOM 695 C CA . MET A 1 91 ? -0.820 4.432 -4.969 1.00 92.06 91 MET A CA 1
ATOM 696 C C . MET A 1 91 ? -1.338 5.326 -3.862 1.00 92.06 91 MET A C 1
ATOM 698 O O . MET A 1 91 ? -0.575 5.847 -3.054 1.00 92.06 91 MET A O 1
ATOM 702 N N . ARG A 1 92 ? -2.656 5.475 -3.812 1.00 91.50 92 ARG A N 1
ATOM 703 C CA . ARG A 1 92 ? -3.346 6.149 -2.724 1.00 91.50 92 ARG A CA 1
ATOM 704 C C . ARG A 1 92 ? -4.101 5.110 -1.926 1.00 91.50 92 ARG A C 1
ATOM 706 O O . ARG A 1 92 ? -5.020 4.487 -2.457 1.00 91.50 92 ARG A O 1
ATOM 713 N N . ILE A 1 93 ? -3.719 4.943 -0.671 1.00 89.44 93 ILE A N 1
ATOM 714 C CA . ILE A 1 93 ? -4.377 4.035 0.260 1.00 89.44 93 ILE A CA 1
ATOM 715 C C . ILE A 1 93 ? -5.120 4.825 1.331 1.00 89.44 93 ILE A C 1
ATOM 717 O O . ILE A 1 93 ? -4.752 5.953 1.653 1.00 89.44 93 ILE A O 1
ATOM 721 N N . GLN A 1 94 ? -6.160 4.217 1.878 1.00 88.19 94 GLN A N 1
ATOM 722 C CA . GLN A 1 94 ? -6.945 4.750 2.976 1.00 88.19 94 GLN A CA 1
ATOM 723 C C . GLN A 1 94 ? -7.026 3.695 4.068 1.00 88.19 94 GLN A C 1
ATOM 725 O O . GLN A 1 94 ? -7.524 2.603 3.828 1.00 88.19 94 GLN A O 1
ATOM 730 N N . TYR A 1 95 ? -6.556 4.009 5.265 1.00 86.62 95 TYR A N 1
ATOM 731 C CA . TYR A 1 95 ? -6.707 3.153 6.433 1.00 86.62 95 TYR A CA 1
ATOM 732 C C . TYR A 1 95 ? -7.862 3.653 7.302 1.00 86.62 95 TYR A C 1
ATOM 734 O O . TYR A 1 95 ? -7.915 4.842 7.614 1.00 86.62 95 TYR A O 1
ATOM 742 N N . LEU A 1 96 ? -8.761 2.757 7.711 1.00 84.62 96 LEU A N 1
ATOM 743 C CA . LEU A 1 96 ? -9.868 3.072 8.615 1.00 84.62 96 LEU A CA 1
ATOM 744 C C . LEU A 1 96 ? -9.630 2.445 9.992 1.00 84.62 96 LEU A C 1
ATOM 746 O O . LEU A 1 96 ? -9.717 1.232 10.149 1.00 84.62 96 LEU A O 1
ATOM 750 N N . GLY A 1 97 ? -9.362 3.278 10.991 1.00 82.25 97 GLY A N 1
ATOM 751 C CA . GLY A 1 97 ? -9.184 2.867 12.376 1.00 82.25 97 GLY A CA 1
ATOM 752 C C . GLY A 1 97 ?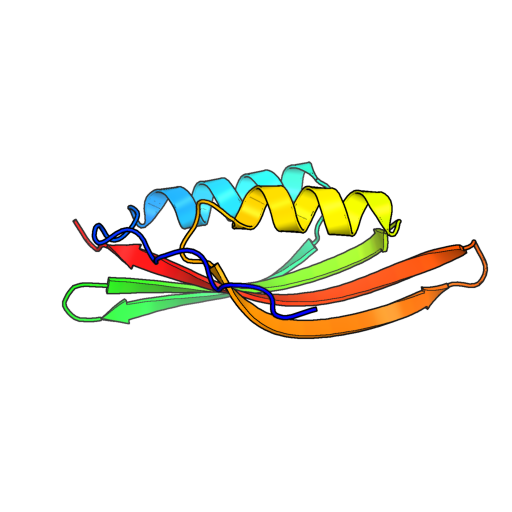 -10.310 3.313 13.309 1.00 82.25 97 GLY A C 1
ATOM 753 O O . GLY A 1 97 ? -11.058 4.241 13.007 1.00 82.25 97 GLY A O 1
ATOM 754 N N . ASP A 1 98 ? -10.405 2.673 14.467 1.00 79.81 98 ASP A N 1
ATOM 755 C CA . ASP A 1 98 ? -11.245 3.095 15.593 1.00 79.81 98 ASP A CA 1
ATOM 756 C C . ASP A 1 98 ? -10.558 4.199 16.418 1.00 79.81 98 ASP A C 1
ATOM 758 O O . ASP A 1 98 ? -9.332 4.186 16.586 1.00 79.81 98 ASP A O 1
ATOM 762 N N . LEU A 1 99 ? -11.344 5.170 16.894 1.00 65.56 99 LEU A N 1
ATOM 763 C CA . LEU A 1 99 ? -10.927 6.174 17.880 1.00 65.56 99 LEU A CA 1
ATOM 764 C C . LEU A 1 99 ? -11.305 5.658 19.270 1.00 65.56 99 LEU A C 1
ATOM 766 O O . LEU A 1 99 ? -12.303 6.099 19.837 1.00 65.56 99 LEU A O 1
ATOM 770 N N . SER A 1 100 ? -10.548 4.685 19.772 1.00 56.94 100 SER A N 1
ATOM 771 C CA . SER A 1 100 ? -10.751 4.160 21.126 1.00 56.94 100 SER A CA 1
ATOM 772 C C . SER A 1 100 ? -10.509 5.213 22.205 1.00 56.94 100 SER A C 1
ATOM 774 O O . SER A 1 100 ? -9.635 6.091 22.000 1.00 56.94 100 SER A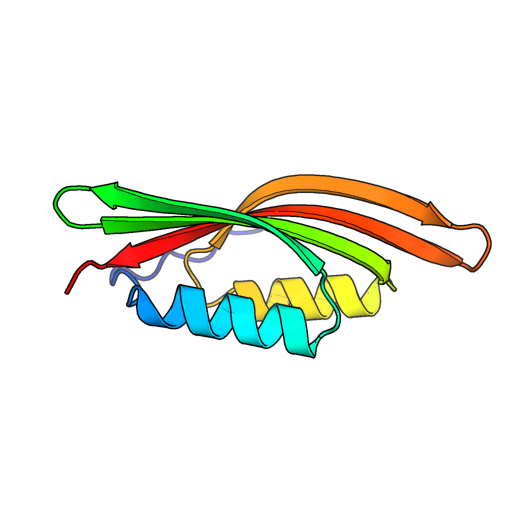 O 1
#

Foldseek 3Di:
DDDPPPDDDPDFAAPVVVVVLVVVCVVVVWDFPDWDWDDDPWKIKIKTKTKDWFAAPVNVVVVVVVCSVFQKDWPDWDWADDPVRGTIIITIIMGMGTPD